Protein AF-I0ERA0-F1 (afdb_monomer_lite)

Sequence (87 aa):
MTICIANEKGGSGKSTLCVNLAVQLLKDNKEVVVLDIDNKTFSLFNRGNGFSDTLKQMVSKYENILIDTKGEYSKETQKTMLCGLEE

InterPro domains:
  IPR002586 CobQ/CobB/MinD/ParA nucleotide binding domain [PF01656] (3-52)
  IPR027417 P-loop containing nucleoside triphosphate hydrolase [G3DSA:3.40.50.300] (1-83)
  IPR027417 P-loop containing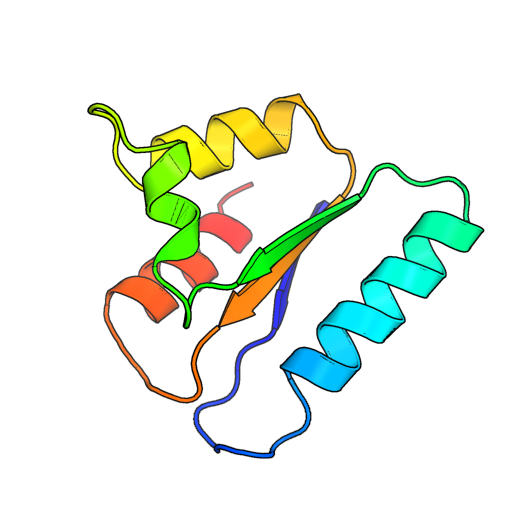 nucleoside triphosphate hydrolase [SSF52540] (1-74)
  IPR050678 DNA Partitioning ATPase [PTHR13696] (1-42)

Secondary structure (DSSP, 8-state):
-EEEE--SSTTSSHHHHHHHHHHHHHHTT--EEEEESSSGGGGGG-SS--HHHHHHHHHTT-SEEEEE--SS--HHHHHHHHHTT--

Organism: Helicobacter cetorum (strain ATCC BAA-540 / CCUG 52418 / MIT 99-5656) (NCBI:txid1163745)

Foldseek 3Di:
DEAEQDALDDPPCSVVCLVVVQVVCVVVVFFEDEAEPVDPPVCVVPPPDDPLVVVVVVVVPGPYYYYRYDSRDDPVSVVSVVSSVPD

pLDDT: mean 79.85, std 15.3, range [41.94, 98.12]

Structure (mmCIF, N/CA/C/O backbone):
data_AF-I0ERA0-F1
#
_entry.id   AF-I0ERA0-F1
#
loop_
_atom_site.group_PDB
_atom_site.id
_atom_site.type_symbol
_atom_site.label_atom_id
_atom_site.label_alt_id
_atom_site.label_comp_id
_atom_site.label_asym_id
_atom_site.label_entity_id
_atom_site.label_seq_id
_atom_site.pdbx_PDB_ins_code
_atom_site.Cartn_x
_atom_site.Cartn_y
_atom_site.Cartn_z
_atom_site.occupancy
_atom_site.B_iso_or_equiv
_atom_site.auth_seq_id
_atom_site.auth_comp_id
_atom_site.auth_asym_id
_atom_site.auth_atom_id
_atom_site.pdbx_PDB_model_num
ATOM 1 N N . MET A 1 1 ? -0.855 -3.747 10.068 1.00 87.19 1 MET A N 1
ATOM 2 C CA . MET A 1 1 ? -0.617 -4.667 8.934 1.00 87.19 1 MET A CA 1
ATOM 3 C C . MET A 1 1 ? -0.077 -3.862 7.767 1.00 87.19 1 MET A C 1
ATOM 5 O O . MET A 1 1 ? -0.714 -2.891 7.371 1.00 87.19 1 MET A O 1
ATOM 9 N N . THR A 1 2 ? 1.062 -4.268 7.213 1.00 87.31 2 THR A N 1
ATOM 10 C CA . THR A 1 2 ? 1.713 -3.572 6.096 1.00 87.31 2 THR A CA 1
ATOM 11 C C . THR A 1 2 ? 1.673 -4.459 4.851 1.00 87.31 2 THR A C 1
ATOM 13 O O . THR A 1 2 ? 2.108 -5.605 4.893 1.00 87.31 2 THR A O 1
ATOM 16 N N . ILE A 1 3 ? 1.117 -3.958 3.744 1.00 89.69 3 ILE A N 1
ATOM 17 C CA . ILE A 1 3 ? 0.981 -4.691 2.477 1.00 89.69 3 ILE A CA 1
ATOM 18 C C . ILE A 1 3 ? 1.716 -3.924 1.381 1.00 89.69 3 ILE A C 1
ATOM 20 O O . ILE A 1 3 ? 1.338 -2.812 1.016 1.00 89.69 3 ILE A O 1
ATOM 24 N N . CYS A 1 4 ? 2.748 -4.550 0.821 1.00 89.12 4 CYS A N 1
ATOM 25 C CA . CYS A 1 4 ? 3.501 -4.021 -0.310 1.00 89.12 4 CYS A CA 1
ATOM 26 C C . CYS A 1 4 ? 2.996 -4.640 -1.619 1.00 89.12 4 CYS A C 1
ATOM 28 O O . CYS A 1 4 ? 3.002 -5.861 -1.781 1.00 89.12 4 CYS A O 1
ATOM 30 N N . ILE A 1 5 ? 2.560 -3.799 -2.557 1.00 90.25 5 ILE A N 1
ATOM 31 C CA . ILE A 1 5 ? 2.072 -4.210 -3.872 1.00 90.25 5 ILE A CA 1
ATOM 32 C C . ILE A 1 5 ? 3.138 -3.847 -4.893 1.00 90.25 5 ILE A C 1
ATOM 34 O O . ILE A 1 5 ? 3.314 -2.685 -5.260 1.00 90.25 5 ILE A O 1
ATOM 38 N N . ALA A 1 6 ? 3.847 -4.873 -5.357 1.00 88.06 6 ALA A N 1
ATOM 39 C CA . ALA A 1 6 ? 5.021 -4.687 -6.185 1.00 88.06 6 ALA A CA 1
ATOM 40 C C . ALA A 1 6 ? 5.059 -5.610 -7.399 1.00 88.06 6 ALA A C 1
ATOM 42 O O . ALA A 1 6 ? 4.699 -6.784 -7.343 1.00 88.06 6 ALA A O 1
ATOM 43 N N . ASN A 1 7 ? 5.492 -5.039 -8.521 1.00 87.38 7 ASN A N 1
ATOM 44 C CA . ASN A 1 7 ? 5.609 -5.700 -9.815 1.00 87.38 7 ASN A CA 1
ATOM 45 C C . ASN A 1 7 ? 6.402 -4.804 -10.776 1.00 87.38 7 ASN A C 1
ATOM 47 O O . ASN A 1 7 ? 5.991 -3.669 -11.032 1.00 87.38 7 ASN A O 1
ATOM 51 N N . GLU A 1 8 ? 7.478 -5.334 -11.353 1.00 86.50 8 GLU A N 1
ATOM 52 C CA . GLU A 1 8 ? 8.374 -4.638 -12.288 1.00 86.50 8 GLU A CA 1
ATOM 53 C C . GLU A 1 8 ? 7.686 -4.214 -13.591 1.00 86.50 8 GLU A C 1
ATOM 55 O O . GLU A 1 8 ? 8.097 -3.265 -14.245 1.00 86.50 8 GLU A O 1
ATOM 60 N N . LYS A 1 9 ? 6.598 -4.875 -13.991 1.00 86.75 9 LYS A N 1
ATOM 61 C CA . LYS A 1 9 ? 5.899 -4.518 -15.225 1.00 86.75 9 LYS A CA 1
ATOM 62 C C . LYS A 1 9 ? 5.037 -3.268 -15.020 1.00 86.75 9 LYS A C 1
ATOM 64 O O . LYS A 1 9 ? 4.145 -3.248 -14.165 1.00 86.75 9 LYS A O 1
ATOM 69 N N . GLY A 1 10 ? 5.236 -2.240 -15.844 1.00 85.31 10 GLY A N 1
ATOM 70 C CA . GLY A 1 10 ? 4.298 -1.117 -15.981 1.00 85.31 10 GLY A CA 1
ATOM 71 C C . GLY A 1 10 ? 2.926 -1.581 -16.493 1.00 85.31 10 GLY A C 1
ATOM 72 O O . GLY A 1 10 ? 2.844 -2.496 -17.309 1.00 85.31 10 GLY A O 1
ATOM 73 N N . GLY A 1 11 ? 1.832 -1.000 -15.991 1.00 87.62 11 GLY A N 1
ATOM 74 C CA . GLY A 1 11 ? 0.473 -1.393 -16.403 1.00 87.62 11 GLY A CA 1
ATOM 75 C C . GLY A 1 11 ? 0.017 -2.782 -15.927 1.00 87.62 11 GLY A C 1
ATOM 76 O O . GLY A 1 11 ? -0.968 -3.309 -16.427 1.00 87.62 11 GLY A O 1
ATOM 77 N N . SER A 1 12 ? 0.701 -3.385 -14.950 1.00 91.56 12 SER A N 1
ATOM 78 C CA . SER A 1 12 ? 0.317 -4.666 -14.325 1.00 91.56 12 SER A CA 1
ATOM 79 C C . SER A 1 12 ? -0.887 -4.580 -13.375 1.00 91.56 12 SER A C 1
ATOM 81 O O . SER A 1 12 ? -1.313 -5.602 -12.850 1.00 91.56 12 SER A O 1
ATOM 83 N N . GLY A 1 13 ? -1.425 -3.380 -13.137 1.00 92.31 13 GLY A N 1
ATOM 84 C CA . GLY A 1 13 ? -2.577 -3.166 -12.256 1.00 92.31 13 GLY A CA 1
ATOM 85 C C . GLY A 1 13 ? -2.246 -2.943 -10.776 1.00 92.31 13 GLY A C 1
ATOM 86 O O . GLY A 1 13 ? -3.168 -2.957 -9.971 1.00 92.31 13 GLY A O 1
ATOM 87 N N . LYS A 1 14 ? -0.978 -2.706 -10.398 1.00 91.75 14 LYS A N 1
ATOM 88 C CA . LYS A 1 14 ? -0.560 -2.436 -9.001 1.00 91.75 14 LYS A CA 1
ATOM 89 C C . LYS A 1 14 ? -1.377 -1.334 -8.324 1.00 91.75 14 LYS A C 1
ATOM 91 O O . LYS A 1 14 ? -2.065 -1.607 -7.348 1.00 91.75 14 LYS A O 1
ATOM 96 N N . SER A 1 15 ? -1.373 -0.129 -8.894 1.00 91.19 15 SER A N 1
ATOM 97 C CA . SER A 1 15 ? -2.098 1.024 -8.352 1.00 91.19 15 SER A CA 1
ATOM 98 C C . SER A 1 15 ? -3.605 0.779 -8.323 1.00 91.19 15 SER A C 1
ATOM 100 O O . SER A 1 15 ? -4.278 1.117 -7.352 1.00 91.19 15 SER A O 1
ATOM 102 N N . THR A 1 16 ? -4.141 0.109 -9.351 1.00 94.69 16 THR A N 1
ATOM 103 C CA . THR A 1 16 ? -5.551 -0.305 -9.394 1.00 94.69 16 THR A CA 1
ATOM 104 C C . THR A 1 16 ? -5.887 -1.242 -8.237 1.00 94.69 16 THR A C 1
ATOM 106 O O . THR A 1 16 ? -6.887 -1.029 -7.555 1.00 94.69 16 THR A O 1
ATOM 109 N N . LEU A 1 17 ? -5.056 -2.254 -7.986 1.00 95.31 17 LEU A N 1
ATOM 110 C CA . LEU A 1 17 ? -5.229 -3.180 -6.873 1.00 95.31 17 LEU A CA 1
ATOM 111 C C . LEU A 1 17 ? -5.094 -2.458 -5.528 1.00 95.31 17 LEU A C 1
ATOM 113 O O . LEU A 1 17 ? -5.934 -2.654 -4.656 1.00 95.31 17 LEU A O 1
ATOM 117 N N . CYS A 1 18 ? -4.089 -1.593 -5.385 1.00 94.31 18 CYS A N 1
ATOM 118 C CA . CYS A 1 18 ? -3.811 -0.837 -4.167 1.00 94.31 18 CYS A CA 1
ATOM 119 C C . CYS A 1 18 ? -5.004 0.024 -3.745 1.00 94.31 18 CYS A C 1
ATOM 121 O O . CYS A 1 18 ? -5.497 -0.098 -2.625 1.00 94.31 18 CYS A O 1
ATOM 123 N N . VAL A 1 19 ? -5.544 0.825 -4.668 1.00 94.31 19 VAL A N 1
ATOM 124 C CA . VAL A 1 19 ? -6.697 1.691 -4.389 1.00 94.31 19 VAL A CA 1
ATOM 125 C C . VAL A 1 19 ? -7.952 0.875 -4.073 1.00 94.31 19 VAL A C 1
ATOM 127 O O . VAL A 1 19 ? -8.665 1.198 -3.126 1.00 94.31 19 VAL A O 1
ATOM 130 N N . ASN A 1 20 ? -8.232 -0.197 -4.821 1.00 97.12 20 ASN A N 1
ATOM 131 C CA . ASN A 1 20 ? -9.418 -1.021 -4.557 1.00 97.12 20 ASN A CA 1
ATOM 132 C C . ASN A 1 20 ? -9.326 -1.757 -3.214 1.00 97.12 20 ASN A C 1
ATOM 134 O O . ASN A 1 20 ? -10.320 -1.832 -2.492 1.00 97.12 20 ASN A O 1
ATOM 138 N N . LEU A 1 21 ? -8.139 -2.247 -2.850 1.00 96.56 21 LEU A N 1
ATOM 139 C CA . LEU A 1 21 ? -7.897 -2.849 -1.543 1.00 96.56 21 LEU A CA 1
ATOM 140 C C . LEU A 1 21 ? -8.084 -1.822 -0.418 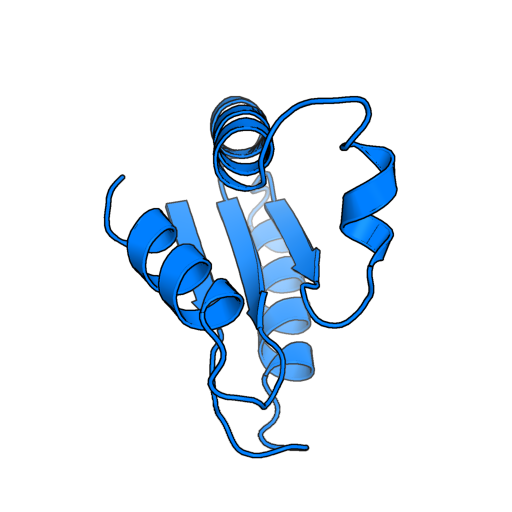1.00 96.56 21 LEU A C 1
ATOM 142 O O . LEU A 1 21 ? -8.743 -2.126 0.573 1.00 96.56 21 LEU A O 1
ATOM 146 N N . ALA A 1 22 ? -7.588 -0.593 -0.598 1.00 95.75 22 ALA A N 1
ATOM 147 C CA . ALA A 1 22 ? -7.793 0.499 0.352 1.00 95.75 22 ALA A CA 1
ATOM 148 C C . ALA A 1 22 ? -9.284 0.782 0.571 1.00 95.75 22 ALA A C 1
ATOM 150 O O . ALA A 1 22 ? -9.745 0.858 1.706 1.00 95.75 22 ALA A O 1
ATOM 151 N N . VAL A 1 23 ? -10.052 0.888 -0.518 1.00 97.25 23 VAL A N 1
ATOM 152 C CA . VAL A 1 23 ? -11.502 1.115 -0.468 1.00 97.25 23 VAL A CA 1
ATOM 153 C C . VAL A 1 23 ? -12.215 -0.016 0.267 1.00 97.25 23 VAL A C 1
ATOM 155 O O . VAL A 1 23 ? -13.121 0.259 1.051 1.00 97.25 23 VAL A O 1
ATOM 158 N N . GLN A 1 24 ? -11.830 -1.272 0.036 1.00 98.12 24 GLN A N 1
ATOM 159 C CA . GLN A 1 24 ? -12.430 -2.402 0.742 1.00 98.12 24 GLN A CA 1
ATOM 160 C C . GLN A 1 24 ? -12.134 -2.348 2.247 1.00 98.12 24 GLN A C 1
ATOM 162 O O . GLN A 1 24 ? -13.060 -2.433 3.044 1.00 98.12 24 GLN A O 1
ATOM 167 N N . LEU A 1 25 ? -10.879 -2.110 2.639 1.00 96.75 25 LEU A N 1
ATOM 168 C CA . LEU A 1 25 ? -10.501 -1.973 4.049 1.00 96.75 25 LEU A CA 1
ATOM 169 C C . LEU A 1 25 ? -11.240 -0.808 4.731 1.00 96.75 25 LEU A C 1
ATOM 171 O O . LEU A 1 25 ? -11.754 -0.959 5.837 1.00 96.75 25 LEU A O 1
ATOM 175 N N . LEU A 1 26 ? -11.369 0.336 4.054 1.00 95.50 26 LEU A N 1
ATOM 176 C CA . LEU A 1 26 ? -12.143 1.475 4.558 1.00 95.50 26 LEU A CA 1
ATOM 177 C C . LEU A 1 26 ? -13.631 1.133 4.738 1.00 95.50 26 LEU A C 1
ATOM 179 O O . LEU A 1 26 ? -14.230 1.542 5.730 1.00 95.50 26 LEU A O 1
ATOM 183 N N . LYS A 1 27 ? -14.235 0.364 3.818 1.00 97.81 27 LYS A N 1
ATOM 184 C CA . LYS A 1 27 ? -15.622 -0.128 3.958 1.00 97.81 27 LYS A CA 1
ATOM 185 C C . LYS A 1 27 ? -15.796 -1.048 5.163 1.00 97.81 27 LYS A C 1
ATOM 187 O O . LYS A 1 27 ? -16.859 -1.042 5.777 1.00 97.81 27 LYS A O 1
ATOM 192 N N . ASP A 1 28 ? -14.746 -1.773 5.525 1.00 97.56 28 ASP A N 1
ATOM 193 C CA . ASP A 1 28 ? -14.700 -2.620 6.715 1.00 97.56 28 ASP A CA 1
ATOM 194 C C . ASP A 1 28 ? -14.370 -1.815 7.996 1.00 97.56 28 ASP A C 1
ATOM 196 O O . ASP A 1 28 ? -14.060 -2.392 9.039 1.00 97.56 28 ASP A O 1
ATOM 200 N N . ASN A 1 29 ? -14.476 -0.477 7.937 1.00 96.56 29 ASN A N 1
ATOM 201 C CA . ASN A 1 29 ? -14.201 0.488 9.010 1.00 96.56 29 ASN A CA 1
ATOM 202 C C . ASN A 1 29 ? -12.772 0.411 9.566 1.00 96.56 29 ASN A C 1
ATOM 204 O O . ASN A 1 29 ? -12.547 0.631 10.756 1.00 96.56 29 ASN A O 1
ATOM 208 N N . LYS A 1 30 ? -11.803 0.087 8.706 1.00 96.25 30 LYS A N 1
ATOM 209 C CA . LYS A 1 30 ? -10.385 0.039 9.060 1.00 96.25 30 LYS A CA 1
ATOM 210 C C . LYS A 1 30 ? -9.702 1.379 8.834 1.00 96.25 30 LYS A C 1
ATOM 212 O O . LYS A 1 30 ? -10.012 2.088 7.879 1.00 96.25 30 LYS A O 1
ATOM 217 N N . GLU A 1 31 ? -8.711 1.691 9.663 1.00 94.81 31 GLU A N 1
ATOM 218 C CA . GLU A 1 31 ? -7.811 2.818 9.410 1.00 94.81 31 GLU A CA 1
ATOM 219 C C . GLU A 1 31 ? -6.765 2.411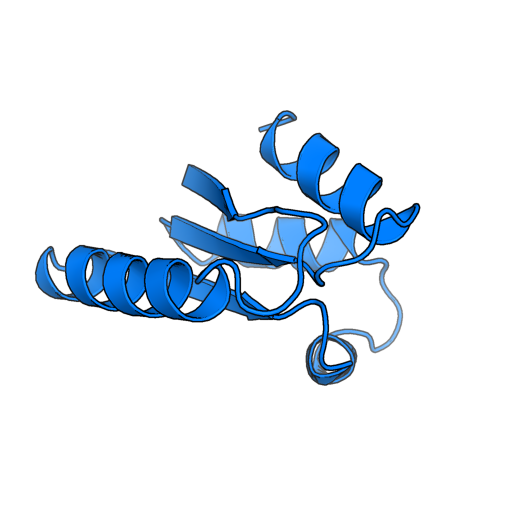 8.370 1.00 94.81 31 GLU A C 1
ATOM 221 O O . GLU A 1 31 ? -6.069 1.404 8.534 1.00 94.81 31 GLU A O 1
ATOM 226 N N . VAL A 1 32 ? -6.674 3.176 7.281 1.00 93.44 32 VAL A N 1
ATOM 227 C CA . VAL A 1 32 ? -5.833 2.849 6.125 1.00 93.44 32 VAL A CA 1
ATOM 228 C C . VAL A 1 32 ? -5.048 4.074 5.678 1.00 93.44 32 VAL A C 1
ATOM 230 O O . VAL A 1 32 ? -5.613 5.157 5.530 1.00 93.44 32 VAL A O 1
ATOM 233 N N . VAL A 1 33 ? -3.768 3.882 5.374 1.00 92.06 33 VAL A N 1
ATOM 234 C CA . VAL A 1 33 ? -2.952 4.843 4.627 1.00 92.06 33 VAL A CA 1
ATOM 235 C C . VAL A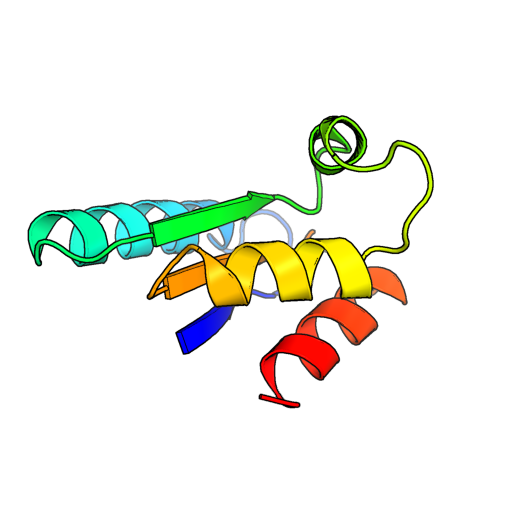 1 33 ? -2.370 4.177 3.385 1.00 92.06 33 VAL A C 1
ATOM 237 O O . VAL A 1 33 ? -1.939 3.026 3.427 1.00 92.06 33 VAL A O 1
ATOM 240 N N . VAL A 1 34 ? -2.371 4.904 2.268 1.00 89.25 34 VAL A N 1
ATOM 241 C CA . VAL A 1 34 ? -1.773 4.464 1.002 1.00 89.25 34 VAL A CA 1
ATOM 242 C C . VAL A 1 34 ? -0.528 5.296 0.724 1.00 89.25 34 VAL A C 1
ATOM 244 O O . VAL A 1 34 ? -0.594 6.525 0.723 1.00 89.25 34 VAL A O 1
ATOM 247 N N . LEU A 1 35 ? 0.595 4.624 0.480 1.00 85.25 35 LEU A N 1
ATOM 248 C CA . LEU A 1 35 ? 1.887 5.221 0.164 1.00 85.25 35 LEU A CA 1
ATOM 249 C C . LEU A 1 35 ? 2.230 4.938 -1.292 1.00 85.25 35 LEU A C 1
ATOM 251 O O . LEU A 1 35 ? 2.481 3.795 -1.661 1.00 85.25 35 LEU A O 1
ATOM 255 N N . ASP A 1 36 ? 2.250 5.988 -2.103 1.00 84.62 36 ASP A N 1
ATOM 256 C CA . ASP A 1 36 ? 2.749 5.940 -3.474 1.00 84.62 36 ASP A CA 1
ATOM 257 C C . ASP A 1 36 ? 4.237 6.310 -3.475 1.00 84.62 36 ASP A C 1
ATOM 259 O O . ASP A 1 36 ? 4.609 7.413 -3.067 1.00 84.62 36 ASP A O 1
ATOM 263 N N . ILE A 1 37 ? 5.084 5.366 -3.889 1.00 76.62 37 ILE A N 1
ATOM 264 C CA . ILE A 1 37 ? 6.544 5.536 -3.945 1.00 76.62 37 ILE A CA 1
ATOM 265 C C . ILE A 1 37 ? 7.003 6.060 -5.318 1.00 76.62 37 ILE A C 1
ATOM 267 O O . ILE A 1 37 ? 8.139 6.509 -5.453 1.00 76.62 37 ILE A O 1
ATOM 271 N N . ASP A 1 38 ? 6.146 6.057 -6.345 1.00 71.12 38 ASP A N 1
ATOM 272 C CA . ASP A 1 38 ? 6.500 6.576 -7.676 1.00 71.12 38 ASP A CA 1
ATOM 273 C C . ASP A 1 38 ? 6.511 8.112 -7.687 1.00 71.12 38 ASP A C 1
ATOM 275 O O . ASP A 1 38 ? 7.430 8.759 -8.200 1.00 71.12 38 ASP A O 1
ATOM 279 N N . ASN A 1 39 ? 5.520 8.718 -7.029 1.00 56.59 39 ASN A N 1
ATOM 280 C CA . ASN A 1 39 ? 5.465 10.160 -6.851 1.00 56.59 39 ASN A CA 1
ATOM 281 C C . ASN A 1 39 ? 6.196 10.561 -5.567 1.00 56.59 39 ASN A C 1
ATOM 283 O O . ASN A 1 39 ? 5.839 10.153 -4.466 1.00 56.59 39 ASN A O 1
ATOM 287 N N . LYS A 1 40 ? 7.182 11.460 -5.684 1.00 52.53 40 LYS A N 1
ATOM 288 C CA . LYS A 1 40 ? 7.951 12.062 -4.570 1.00 52.53 40 LYS A CA 1
ATOM 289 C C . LYS A 1 40 ? 7.093 12.813 -3.529 1.00 52.53 40 LYS A C 1
ATOM 291 O O . LYS A 1 40 ? 7.629 13.577 -2.732 1.00 52.53 40 LYS A O 1
ATOM 296 N N . THR A 1 41 ? 5.776 12.641 -3.507 1.00 45.97 41 THR A N 1
ATOM 297 C CA . THR A 1 41 ? 4.809 13.218 -2.567 1.00 45.97 41 THR A CA 1
ATOM 298 C C . THR A 1 41 ? 5.102 12.823 -1.116 1.00 45.97 41 THR A C 1
ATOM 300 O O . THR A 1 41 ? 4.805 13.583 -0.198 1.00 45.97 41 THR A O 1
ATOM 303 N N . PHE A 1 42 ? 5.803 11.707 -0.895 1.00 50.97 42 PHE A N 1
ATOM 304 C CA . PHE A 1 42 ? 6.325 11.322 0.421 1.00 50.97 42 PHE A CA 1
ATOM 305 C C . PHE A 1 42 ? 7.354 12.323 0.996 1.00 50.97 42 PHE A C 1
ATOM 307 O O . PHE A 1 42 ? 7.621 12.338 2.196 1.00 50.97 42 PHE A O 1
ATOM 314 N N . SER A 1 43 ? 7.894 13.229 0.169 1.00 41.94 43 SER A N 1
ATOM 315 C CA . SER A 1 43 ? 8.794 14.302 0.612 1.00 41.94 43 SER A CA 1
ATOM 316 C C . SER A 1 43 ? 8.135 15.349 1.526 1.00 41.94 43 SER A C 1
ATOM 318 O O . SER A 1 43 ? 8.850 16.030 2.259 1.00 41.94 43 SER A O 1
ATOM 320 N N . LEU A 1 44 ? 6.798 15.449 1.569 1.00 42.50 44 LEU A N 1
ATOM 321 C CA . LEU A 1 44 ? 6.085 16.387 2.454 1.00 42.50 44 LEU A CA 1
ATOM 322 C C . LEU A 1 44 ? 6.250 16.066 3.953 1.00 42.50 44 LEU A C 1
ATOM 324 O O . LEU A 1 44 ? 6.217 16.986 4.769 1.00 42.50 44 LEU A O 1
ATOM 328 N N . PHE A 1 45 ? 6.514 14.806 4.319 1.00 48.19 45 PHE A N 1
ATOM 329 C CA . PHE A 1 45 ? 6.861 14.402 5.693 1.00 48.19 45 PHE A CA 1
ATOM 330 C C . PHE A 1 45 ? 8.377 14.385 5.961 1.00 48.19 45 PHE A C 1
ATOM 332 O O . PHE A 1 45 ? 8.818 14.223 7.097 1.00 48.19 45 PHE A O 1
ATOM 339 N N . ASN A 1 46 ? 9.190 14.610 4.928 1.00 45.59 46 ASN A N 1
ATOM 340 C CA . ASN A 1 46 ? 10.621 14.331 4.915 1.00 45.59 46 ASN A CA 1
ATOM 341 C C . ASN A 1 46 ? 11.477 15.569 5.252 1.00 45.59 46 ASN A C 1
ATOM 343 O O . ASN A 1 46 ? 12.474 15.863 4.595 1.00 45.59 46 ASN A O 1
ATOM 347 N N . ARG A 1 47 ? 11.103 16.325 6.295 1.00 48.75 47 ARG A N 1
ATOM 348 C CA . ARG A 1 47 ? 11.903 17.470 6.783 1.00 48.75 47 ARG A CA 1
ATOM 349 C C . ARG A 1 47 ? 13.154 17.064 7.592 1.00 48.75 47 ARG A C 1
ATOM 351 O O . ARG A 1 47 ? 13.669 17.887 8.341 1.00 48.75 47 ARG A O 1
ATOM 358 N N . GLY A 1 48 ? 13.672 15.841 7.427 1.00 53.50 48 GLY A N 1
ATOM 359 C CA . GLY A 1 48 ? 14.969 15.451 8.005 1.00 53.50 48 GLY A CA 1
ATOM 360 C C . GLY A 1 48 ? 15.172 13.974 8.363 1.00 53.50 48 GLY A C 1
ATOM 361 O O . GLY A 1 48 ? 16.292 13.618 8.711 1.00 53.50 48 GLY A O 1
ATOM 362 N N . ASN A 1 49 ? 14.148 13.117 8.265 1.00 57.50 49 ASN A N 1
ATOM 363 C CA . ASN A 1 49 ? 14.207 11.720 8.725 1.00 57.50 49 ASN A CA 1
ATOM 364 C C . ASN A 1 49 ? 13.998 10.735 7.562 1.00 57.50 49 ASN A C 1
ATOM 366 O O . ASN A 1 49 ? 13.202 10.998 6.669 1.00 57.50 49 ASN A O 1
ATOM 370 N N . GLY A 1 50 ? 14.703 9.600 7.553 1.00 66.19 50 GLY A N 1
ATOM 371 C CA . GLY A 1 50 ? 14.681 8.660 6.423 1.00 66.19 50 GLY A CA 1
ATOM 372 C C . GLY A 1 50 ? 13.311 8.006 6.172 1.00 66.19 50 GLY A C 1
ATOM 373 O O . GLY A 1 50 ? 12.398 8.081 6.994 1.00 66.19 50 GLY A O 1
ATOM 374 N N . PHE A 1 51 ? 13.173 7.294 5.044 1.00 71.56 51 PHE A N 1
ATOM 375 C CA . PHE A 1 51 ? 11.954 6.539 4.692 1.00 71.56 51 PHE A CA 1
ATOM 376 C C . PHE A 1 51 ? 11.483 5.618 5.832 1.00 71.56 51 PHE A C 1
ATOM 378 O O . PHE A 1 51 ? 10.302 5.605 6.169 1.00 71.56 51 PHE A O 1
ATOM 385 N N . SER A 1 52 ? 12.420 4.926 6.488 1.00 73.31 52 SER A N 1
ATOM 386 C CA . SER A 1 52 ? 12.145 4.036 7.621 1.00 73.31 52 SER A CA 1
ATOM 387 C C . SER A 1 52 ? 11.496 4.748 8.811 1.00 73.31 52 SER A C 1
ATOM 389 O O . SER A 1 52 ? 10.616 4.182 9.450 1.00 73.31 52 SER A O 1
ATOM 391 N N . ASP A 1 53 ? 11.883 5.989 9.106 1.00 76.00 53 ASP A N 1
ATOM 392 C CA . ASP A 1 53 ? 11.298 6.745 10.220 1.00 76.00 53 ASP A CA 1
ATOM 393 C C . ASP A 1 53 ? 9.883 7.213 9.890 1.00 76.00 53 ASP A C 1
ATOM 395 O O . ASP A 1 53 ? 9.007 7.215 10.753 1.00 76.00 53 ASP A O 1
ATOM 399 N N . THR A 1 54 ? 9.641 7.576 8.630 1.00 75.81 54 THR A N 1
ATOM 400 C CA . THR A 1 54 ? 8.297 7.947 8.179 1.00 75.81 54 THR A CA 1
ATOM 401 C C . THR A 1 54 ? 7.369 6.735 8.196 1.00 75.81 54 THR A C 1
ATOM 403 O O . THR A 1 54 ? 6.238 6.843 8.664 1.00 75.81 54 THR A O 1
ATOM 406 N N . LEU A 1 55 ? 7.857 5.565 7.771 1.00 76.25 55 LEU A N 1
ATOM 407 C CA . LEU A 1 55 ? 7.090 4.326 7.849 1.00 76.25 55 LEU A CA 1
ATOM 408 C C . LEU A 1 55 ? 6.741 3.986 9.305 1.00 76.25 55 LEU A C 1
ATOM 410 O O . LEU A 1 55 ? 5.567 3.809 9.609 1.00 76.25 55 LEU A O 1
ATOM 414 N N . LYS A 1 56 ? 7.707 4.045 10.234 1.00 79.62 56 LYS A N 1
ATOM 415 C CA . LYS A 1 56 ? 7.454 3.862 11.679 1.00 79.62 56 LYS A CA 1
ATOM 416 C C . LYS A 1 56 ? 6.389 4.816 12.227 1.00 79.62 56 LYS A C 1
ATOM 418 O O . LYS A 1 56 ? 5.570 4.426 13.056 1.00 79.62 56 LYS A O 1
ATOM 423 N N . GLN A 1 57 ? 6.383 6.073 11.778 1.00 81.00 57 GLN A N 1
ATOM 424 C CA . GLN A 1 57 ? 5.355 7.044 12.170 1.00 81.00 57 GLN A CA 1
ATOM 425 C C . GLN A 1 57 ? 3.969 6.727 11.604 1.00 81.00 57 GLN A C 1
ATOM 427 O O . GLN A 1 57 ? 2.974 7.172 12.167 1.00 81.00 57 GLN A O 1
ATOM 432 N N . MET A 1 58 ? 3.888 6.032 10.473 1.00 82.50 58 MET A N 1
ATOM 433 C CA . MET A 1 58 ? 2.618 5.616 9.881 1.00 82.50 58 MET A CA 1
ATOM 434 C C . MET A 1 58 ? 2.091 4.353 10.549 1.00 82.50 58 MET A C 1
ATOM 436 O O . MET A 1 58 ? 0.900 4.277 10.828 1.00 82.50 58 MET A O 1
ATOM 440 N N . VAL A 1 59 ? 2.981 3.425 10.898 1.00 83.00 59 VAL A N 1
ATOM 441 C CA . VAL A 1 59 ? 2.658 2.182 11.619 1.00 83.00 59 VAL A CA 1
ATOM 442 C C . VAL A 1 59 ? 2.061 2.480 12.987 1.00 83.00 59 VAL A C 1
ATOM 444 O O . VAL A 1 59 ? 1.142 1.800 13.425 1.00 83.00 59 VAL A O 1
ATOM 447 N N . SER A 1 60 ? 2.513 3.550 13.644 1.00 84.69 60 SER A N 1
ATOM 448 C CA . SER A 1 60 ? 1.930 3.987 14.915 1.00 84.69 60 SER A CA 1
ATOM 449 C C . SER A 1 60 ? 0.584 4.710 14.789 1.00 84.69 60 SER A C 1
ATOM 451 O O . SER A 1 60 ? -0.056 4.951 15.810 1.00 84.69 60 SER A O 1
ATOM 453 N N . LYS A 1 61 ? 0.157 5.083 13.574 1.00 87.56 61 LYS A N 1
ATOM 454 C CA . LYS A 1 61 ? -1.045 5.901 13.327 1.00 87.56 61 LYS A CA 1
ATOM 455 C C . LYS A 1 61 ? -2.161 5.184 12.582 1.00 87.56 61 LYS A C 1
ATOM 457 O O . LYS A 1 61 ? -3.289 5.648 12.655 1.00 87.56 61 LYS A O 1
ATOM 462 N N . TYR A 1 62 ? -1.844 4.142 11.823 1.00 89.44 62 TYR A N 1
ATOM 463 C CA . TYR A 1 62 ? -2.800 3.463 10.960 1.00 89.44 62 TYR A CA 1
ATOM 464 C C . TYR A 1 62 ? -2.743 1.961 11.196 1.00 89.44 62 TYR A C 1
ATOM 466 O O . TYR A 1 62 ? -1.668 1.365 11.233 1.00 89.44 62 TYR A O 1
ATOM 474 N N . GLU A 1 63 ? -3.913 1.333 11.281 1.00 92.62 63 GLU A N 1
ATOM 475 C CA . GLU A 1 63 ? -4.023 -0.124 11.372 1.00 92.62 63 GLU A CA 1
ATOM 476 C C . GLU A 1 63 ? -3.475 -0.812 10.111 1.00 92.62 63 GLU A C 1
ATOM 478 O O . GLU A 1 63 ? -2.833 -1.864 10.199 1.00 92.62 63 GLU A O 1
ATOM 483 N N . ASN A 1 64 ? -3.708 -0.220 8.934 1.00 92.56 64 ASN A N 1
ATOM 484 C CA . ASN A 1 64 ? -3.328 -0.781 7.642 1.00 92.56 64 ASN A CA 1
ATOM 485 C C . ASN A 1 64 ? -2.511 0.209 6.816 1.00 92.56 64 ASN A C 1
ATOM 487 O O . ASN A 1 64 ? -2.919 1.348 6.591 1.00 92.56 64 ASN A O 1
ATOM 491 N N . ILE A 1 65 ? -1.383 -0.263 6.298 1.00 91.44 65 ILE A N 1
ATOM 492 C CA . ILE A 1 65 ? -0.504 0.503 5.418 1.00 91.44 65 ILE A CA 1
ATOM 493 C C . ILE A 1 65 ? -0.414 -0.236 4.097 1.00 91.44 65 ILE A C 1
ATOM 495 O O . ILE A 1 65 ? 0.041 -1.377 4.045 1.00 91.44 65 ILE A O 1
ATOM 499 N N . LEU A 1 66 ? -0.844 0.417 3.027 1.00 91.12 66 LEU A N 1
ATOM 500 C CA . LEU A 1 66 ? -0.718 -0.090 1.671 1.00 91.12 66 LEU A CA 1
ATOM 501 C C . LEU A 1 66 ? 0.387 0.675 0.967 1.00 91.12 66 LEU A C 1
ATOM 503 O O . LEU A 1 66 ? 0.408 1.903 1.003 1.00 91.12 66 LEU A O 1
ATOM 507 N N . ILE A 1 67 ? 1.295 -0.041 0.318 1.00 88.88 67 ILE A N 1
ATOM 508 C CA . ILE A 1 67 ? 2.422 0.566 -0.376 1.00 88.88 67 ILE A CA 1
ATOM 509 C C . ILE A 1 67 ? 2.373 0.189 -1.851 1.00 88.88 67 ILE A C 1
ATOM 511 O O . ILE A 1 67 ? 2.478 -0.988 -2.194 1.00 88.88 67 ILE A O 1
ATOM 515 N N . ASP A 1 68 ? 2.212 1.188 -2.715 1.00 88.38 68 ASP A N 1
ATOM 516 C CA . ASP A 1 68 ? 2.283 1.051 -4.167 1.00 88.38 68 ASP A CA 1
ATOM 517 C C . ASP A 1 68 ? 3.707 1.362 -4.632 1.00 88.38 68 ASP A C 1
ATOM 519 O O . ASP A 1 68 ? 4.190 2.494 -4.520 1.00 88.38 68 ASP A O 1
ATOM 523 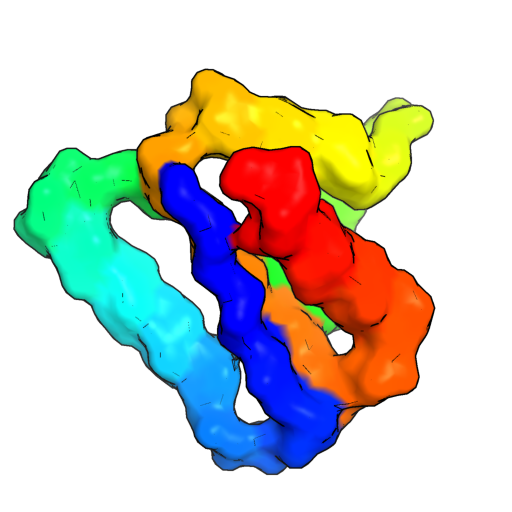N N . THR A 1 69 ? 4.413 0.338 -5.116 1.00 85.38 69 THR A N 1
ATOM 524 C CA . THR A 1 69 ? 5.779 0.514 -5.612 1.00 85.38 69 THR A CA 1
ATOM 525 C C . THR A 1 69 ? 5.780 0.810 -7.102 1.00 85.38 69 THR A C 1
ATOM 527 O O . THR A 1 69 ? 5.032 0.203 -7.876 1.00 85.38 69 THR A O 1
ATOM 530 N N . LYS A 1 70 ? 6.749 1.611 -7.545 1.00 79.00 70 LYS A N 1
ATOM 531 C CA . LYS A 1 70 ? 7.033 1.788 -8.968 1.00 79.00 70 LYS A CA 1
ATOM 532 C C . LYS A 1 70 ? 7.252 0.443 -9.675 1.00 79.00 70 LYS A C 1
ATOM 534 O O . LYS A 1 70 ? 7.758 -0.518 -9.094 1.00 79.00 70 LYS A O 1
ATOM 539 N N . GLY A 1 71 ? 6.906 0.389 -10.963 1.00 72.44 71 GLY A N 1
ATOM 540 C CA . GLY A 1 71 ? 7.261 -0.712 -11.867 1.00 72.44 71 GLY A CA 1
ATOM 541 C C . GLY A 1 71 ? 8.747 -0.754 -12.220 1.00 72.44 71 GLY A C 1
ATOM 542 O O . GLY A 1 71 ? 9.098 -0.818 -13.387 1.00 72.44 71 GLY A O 1
ATOM 543 N N . GLU A 1 72 ? 9.621 -0.637 -11.228 1.00 75.44 72 GLU A N 1
ATOM 544 C CA . GLU A 1 72 ? 11.064 -0.666 -11.408 1.00 75.44 72 GLU A CA 1
ATOM 545 C C . GLU A 1 72 ? 11.707 -1.339 -10.197 1.00 75.44 72 GLU A C 1
ATOM 547 O O . GLU A 1 72 ? 11.358 -1.067 -9.041 1.00 75.44 72 GLU A O 1
ATOM 552 N N . TYR A 1 73 ? 12.670 -2.214 -10.466 1.00 79.00 73 TYR A N 1
ATOM 553 C CA . TYR A 1 73 ? 13.489 -2.809 -9.427 1.00 79.00 73 TYR A CA 1
ATOM 554 C C . TYR A 1 73 ? 14.558 -1.809 -8.977 1.00 79.00 73 TYR A C 1
ATOM 556 O O . TYR A 1 73 ? 15.536 -1.556 -9.678 1.00 79.00 73 TYR A O 1
ATOM 564 N N . SER A 1 74 ? 14.368 -1.226 -7.794 1.00 77.38 74 SER A N 1
ATOM 565 C CA . SER A 1 74 ? 15.276 -0.232 -7.218 1.00 77.38 74 SER A CA 1
ATOM 566 C C . SER A 1 74 ? 15.645 -0.583 -5.775 1.00 77.38 74 SER A C 1
ATOM 568 O O . SER A 1 74 ? 14.943 -1.342 -5.103 1.00 77.38 74 SER A O 1
ATOM 570 N N . LYS A 1 75 ? 16.735 0.004 -5.258 1.00 76.69 75 LYS A N 1
ATOM 571 C CA . LYS A 1 75 ? 17.105 -0.124 -3.834 1.00 76.69 75 LYS A CA 1
ATOM 572 C C . LYS A 1 75 ? 16.007 0.393 -2.900 1.00 76.69 75 LYS A C 1
ATOM 574 O O . LYS A 1 75 ? 15.909 -0.072 -1.771 1.00 76.69 75 LYS A O 1
ATOM 579 N N . GLU A 1 76 ? 15.214 1.361 -3.347 1.00 71.88 76 GLU A N 1
ATOM 580 C CA . GLU A 1 76 ? 14.085 1.899 -2.588 1.00 71.88 76 GLU A CA 1
ATOM 581 C C . GLU A 1 76 ? 12.947 0.878 -2.532 1.00 71.88 76 GLU A C 1
ATOM 583 O O . GLU A 1 76 ? 12.547 0.493 -1.439 1.00 71.88 76 GLU A O 1
ATOM 588 N N . THR A 1 77 ? 12.565 0.311 -3.682 1.00 75.25 77 THR A N 1
ATOM 589 C CA . THR A 1 77 ? 11.605 -0.801 -3.786 1.00 75.25 77 THR A CA 1
ATOM 590 C C . THR A 1 77 ? 11.998 -1.975 -2.880 1.00 75.25 77 THR A C 1
ATOM 592 O O . THR A 1 77 ? 11.165 -2.493 -2.141 1.00 75.25 77 THR A O 1
ATOM 595 N N . GLN A 1 78 ? 13.280 -2.363 -2.877 1.00 78.44 78 GLN A N 1
ATOM 596 C CA . GLN A 1 78 ? 13.796 -3.426 -2.004 1.00 78.44 78 GLN A CA 1
ATOM 597 C C . GLN A 1 78 ? 13.656 -3.080 -0.519 1.00 78.44 78 GLN A C 1
ATOM 599 O O . GLN A 1 78 ? 13.211 -3.918 0.257 1.00 78.44 78 GLN A O 1
ATOM 604 N N . LYS A 1 79 ? 14.017 -1.855 -0.113 1.00 76.06 79 LYS A N 1
ATOM 605 C CA . LYS A 1 79 ? 13.882 -1.409 1.283 1.00 76.06 79 LYS A CA 1
ATOM 606 C C . LYS A 1 79 ? 12.428 -1.386 1.727 1.00 76.06 79 LYS A C 1
ATOM 608 O O . LYS A 1 79 ? 12.136 -1.804 2.836 1.00 76.06 79 LYS A O 1
ATOM 613 N N . THR A 1 80 ? 11.521 -0.935 0.869 1.00 72.31 80 THR A N 1
ATOM 614 C CA . THR A 1 80 ? 10.084 -0.952 1.142 1.00 72.31 80 THR A CA 1
ATOM 615 C C . THR A 1 80 ? 9.561 -2.368 1.339 1.00 72.31 80 THR A C 1
ATOM 617 O O . THR A 1 80 ? 8.836 -2.620 2.297 1.00 72.31 80 THR A O 1
ATOM 620 N N . MET A 1 81 ? 9.940 -3.294 0.453 1.00 77.06 81 MET A N 1
ATOM 621 C CA . MET A 1 81 ? 9.590 -4.707 0.598 1.00 77.06 81 MET A CA 1
ATOM 622 C C . MET A 1 81 ? 10.140 -5.279 1.906 1.00 77.06 81 MET A C 1
ATOM 624 O O . MET A 1 81 ? 9.403 -5.954 2.611 1.00 77.06 81 MET A O 1
ATOM 628 N N . LEU A 1 82 ? 11.398 -4.978 2.249 1.00 75.38 82 LEU A N 1
ATOM 629 C CA . LEU A 1 82 ? 12.033 -5.465 3.474 1.00 75.38 82 LEU A CA 1
ATOM 630 C C . LEU A 1 82 ? 11.361 -4.901 4.731 1.00 75.38 82 LEU A C 1
ATOM 632 O O . LEU A 1 82 ? 11.043 -5.653 5.640 1.00 75.38 82 LEU A O 1
ATOM 636 N N . CYS A 1 83 ? 11.073 -3.599 4.764 1.00 66.94 83 CYS A N 1
ATOM 637 C CA . CYS A 1 83 ? 10.390 -2.989 5.901 1.00 66.94 83 CYS A CA 1
ATOM 638 C C . CYS A 1 83 ? 8.962 -3.520 6.087 1.00 66.94 83 CYS A C 1
ATOM 640 O O . CYS A 1 83 ? 8.498 -3.582 7.215 1.00 66.94 83 CYS A O 1
ATOM 642 N N . GLY A 1 84 ? 8.274 -3.929 5.016 1.00 62.25 84 GLY A N 1
ATOM 643 C CA . GLY A 1 84 ? 6.985 -4.618 5.133 1.00 62.25 84 GLY A CA 1
ATOM 644 C C . GLY A 1 84 ? 7.081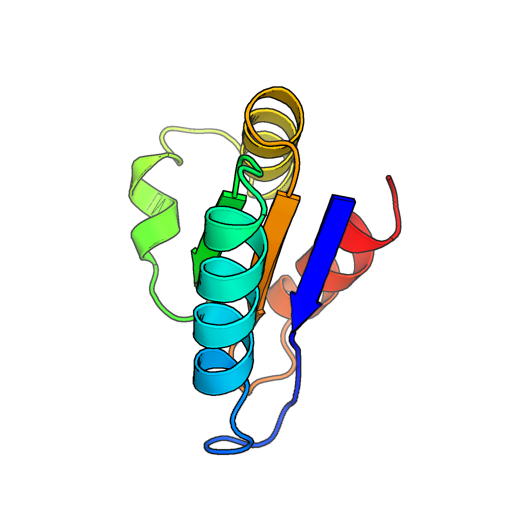 -6.049 5.684 1.00 62.25 84 GLY A C 1
ATOM 645 O O . GLY A 1 84 ? 6.048 -6.628 6.001 1.00 62.25 84 GLY A O 1
ATOM 646 N N . LEU A 1 85 ? 8.289 -6.621 5.773 1.00 59.34 85 LEU A N 1
ATOM 647 C CA . LEU A 1 85 ? 8.563 -7.963 6.305 1.00 59.34 85 LEU A CA 1
ATOM 648 C C . LEU A 1 85 ? 9.137 -7.945 7.731 1.00 59.34 85 LEU A C 1
ATOM 650 O O . LEU A 1 85 ? 9.117 -8.975 8.396 1.00 59.34 85 LEU A O 1
ATOM 654 N N . GLU A 1 86 ? 9.689 -6.813 8.173 1.00 56.97 86 GLU A N 1
ATOM 655 C CA . GLU A 1 86 ? 10.379 -6.660 9.463 1.00 56.97 86 GLU A CA 1
ATOM 656 C C . GLU A 1 86 ? 9.461 -6.181 10.609 1.00 56.97 86 GLU A C 1
ATOM 658 O O . GLU A 1 86 ? 9.962 -5.803 11.669 1.00 56.97 86 GLU A O 1
ATOM 663 N N . GLU A 1 87 ? 8.137 -6.219 10.419 1.00 51.16 87 GLU A N 1
ATOM 664 C CA . GLU A 1 87 ? 7.131 -5.937 11.461 1.00 51.16 87 GLU A CA 1
ATOM 665 C C . GLU A 1 87 ? 6.435 -7.194 11.985 1.00 51.16 87 GLU A C 1
ATOM 667 O O . GLU A 1 87 ? 5.737 -7.868 11.192 1.00 51.16 87 GLU A O 1
#

Radius of gyration: 12.57 Å; chains: 1; bounding box: 33×25×31 Å